Protein AF-A0A521UKU6-F1 (afdb_monomer)

Solvent-accessible surface area (backbone atoms only — not comparable to full-atom values): 7499 Å² total; per-residue (Å²): 134,79,70,36,93,66,56,64,74,39,43,30,31,51,96,92,41,60,28,32,33,36,81,87,42,46,80,52,38,42,30,29,26,42,76,90,50,54,86,84,54,54,44,80,45,48,58,90,75,46,94,59,77,75,39,81,47,80,84,77,78,90,57,89,85,74,72,72,54,73,67,55,52,50,50,52,52,52,51,49,57,58,60,55,54,73,82,39,61,83,63,50,59,40,74,78,43,104,56,86,78,55,78,77,70,48,48,64,58,60,54,54,74,72,49,83,84,88,127

Mean predicted aligned error: 11.75 Å

Sequence (119 aa):
MTSAQFSPGSLVRARGREWIVLNGSDADILRVRPVSGSEEDQTLLHLGLEPEPVTEATFPPPTLSQTASHGAATLLRDALLLSLRRGAGPFRAAGQIAVEPRAYQLVPLLMALKLDVVR

Foldseek 3Di:
DQDQPDDAQFWKDAPRAIWGFHPPADNQKTWTAGPLDDPVRIDIDGQVPGPDHIGGDDDDDDDPVPDDDPVVVVVVVVVVVVSCCVVCVVVVVVVVPPDDDDPVVCVVVVVVVPDDDDD

pLDDT: mean 82.02, std 13.67, range [33.06, 95.69]

Radius of gyration: 19.17 Å; Cα contacts (8 Å, |Δi|>4): 111; chains: 1; bounding box: 46×39×49 Å

Nearest PDB structures (foldseek):
  8a3w-assembly1_K  TM=3.963E-01  e=8.601E-03  Leishmania major strain Friedlin
  5t2a-assembly1_N  TM=3.570E-01  e=1.327E-02  Leishmania donovani
  8rxx-assembly1_LK  TM=3.757E-01  e=1.809E-02  Leishmania major strain Friedlin
  6az3-assembly1_K  TM=3.780E-01  e=2.466E-02  Leishmania donovani
  5t5h-assembly1_P  TM=3.798E-01  e=1.026E-01  Trypanosoma cruzi

Structure (mmCIF, N/CA/C/O backbone):
data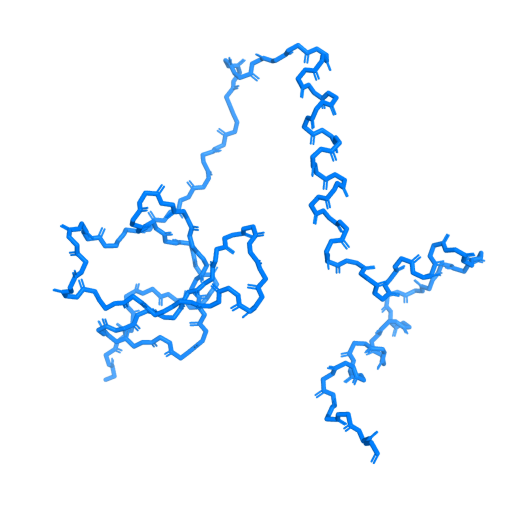_AF-A0A521UKU6-F1
#
_entry.id   AF-A0A521UKU6-F1
#
loop_
_atom_site.group_PDB
_atom_site.id
_atom_site.type_symbol
_atom_site.label_atom_id
_atom_site.label_alt_id
_atom_site.label_comp_id
_atom_site.label_asym_id
_atom_site.label_entity_id
_atom_site.label_seq_id
_atom_site.pdbx_PDB_ins_code
_atom_site.Cartn_x
_atom_site.Cartn_y
_atom_site.Cartn_z
_atom_s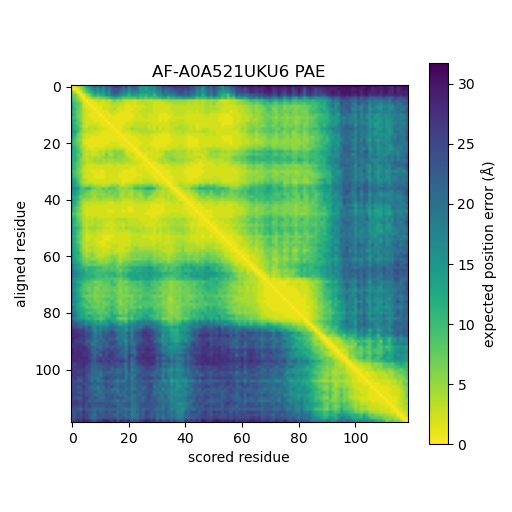ite.occupancy
_atom_site.B_iso_or_equiv
_atom_site.auth_seq_id
_atom_site.auth_comp_id
_atom_site.auth_asym_id
_atom_site.auth_atom_id
_atom_site.pdbx_PDB_model_num
ATOM 1 N N . MET A 1 1 ? -9.023 -7.747 -28.856 1.00 34.00 1 MET A N 1
ATOM 2 C CA . MET A 1 1 ? -8.138 -7.283 -27.768 1.00 34.00 1 MET A CA 1
ATOM 3 C C . MET A 1 1 ? -8.997 -7.187 -26.525 1.00 34.00 1 MET A C 1
ATOM 5 O O . MET A 1 1 ? -9.779 -6.255 -26.413 1.00 34.00 1 MET A O 1
ATOM 9 N N . THR A 1 2 ? -8.971 -8.221 -25.691 1.00 33.06 2 THR A N 1
ATOM 10 C CA . THR A 1 2 ? -9.821 -8.326 -24.501 1.00 33.06 2 THR A CA 1
ATOM 11 C C . THR A 1 2 ? -9.247 -7.391 -23.446 1.00 33.06 2 THR A C 1
ATOM 13 O O . THR A 1 2 ? -8.166 -7.640 -22.923 1.00 33.06 2 THR A O 1
ATOM 16 N N . SER A 1 3 ? -9.899 -6.252 -23.229 1.00 40.47 3 SER A N 1
ATOM 17 C CA . SER A 1 3 ? -9.507 -5.293 -22.201 1.00 40.47 3 SER A CA 1
ATOM 18 C C . SER A 1 3 ? -9.570 -5.983 -20.842 1.00 40.47 3 SER A C 1
ATOM 20 O O . SER A 1 3 ? -10.654 -6.402 -20.434 1.00 40.47 3 SER A O 1
ATOM 22 N N . ALA A 1 4 ? -8.436 -6.092 -20.147 1.00 55.50 4 ALA A N 1
ATOM 23 C CA . ALA A 1 4 ? -8.454 -6.342 -18.713 1.00 55.50 4 ALA A CA 1
ATOM 24 C C . ALA A 1 4 ? -9.398 -5.303 -18.089 1.00 55.50 4 ALA A C 1
ATOM 26 O O . ALA A 1 4 ? -9.255 -4.106 -18.348 1.00 55.50 4 ALA A O 1
ATOM 27 N N . GLN A 1 5 ? -10.403 -5.762 -17.341 1.00 74.25 5 GLN A N 1
ATOM 28 C CA . GLN A 1 5 ? -11.452 -4.906 -16.769 1.00 74.25 5 GLN A CA 1
ATOM 29 C C . GLN A 1 5 ? -10.873 -3.813 -15.852 1.00 74.25 5 GLN A C 1
ATOM 31 O O . GLN A 1 5 ? -11.504 -2.783 -15.641 1.00 74.25 5 GLN A O 1
ATOM 36 N N . PHE A 1 6 ? -9.648 -4.022 -15.364 1.00 85.38 6 PHE A N 1
ATOM 37 C CA . PHE A 1 6 ? -8.923 -3.131 -14.474 1.00 85.38 6 PHE A CA 1
ATOM 38 C C . PHE A 1 6 ? -7.599 -2.693 -15.107 1.00 85.38 6 PHE A C 1
ATOM 40 O O . PHE A 1 6 ? -6.814 -3.515 -15.584 1.00 85.38 6 PHE A O 1
ATOM 47 N N . SER A 1 7 ? -7.333 -1.387 -15.100 1.00 89.88 7 SER A N 1
ATOM 48 C CA . SER A 1 7 ? -6.092 -0.818 -15.629 1.00 89.88 7 SER A CA 1
ATOM 49 C C . SER A 1 7 ? -4.954 -0.885 -14.600 1.00 89.88 7 SER A C 1
ATOM 51 O O . SER A 1 7 ? -5.201 -0.763 -13.396 1.00 89.88 7 SER A O 1
ATOM 53 N N . PRO A 1 8 ? -3.686 -1.045 -15.023 1.00 90.94 8 PRO A N 1
ATOM 54 C CA . PRO A 1 8 ? -2.548 -0.933 -14.114 1.00 90.94 8 PRO A CA 1
ATOM 55 C C . PRO A 1 8 ? -2.555 0.395 -13.345 1.00 90.94 8 PRO A C 1
ATOM 57 O O . PRO A 1 8 ? -2.810 1.455 -13.911 1.00 90.94 8 PRO A O 1
ATOM 60 N N . GLY A 1 9 ? -2.268 0.333 -12.046 1.00 88.81 9 GLY A N 1
ATOM 61 C CA . GLY A 1 9 ? -2.330 1.466 -11.121 1.00 88.81 9 GLY A CA 1
ATOM 62 C C . GLY A 1 9 ? -3.707 1.709 -10.497 1.00 88.81 9 GLY A C 1
ATOM 63 O O . GLY A 1 9 ? -3.786 2.453 -9.520 1.00 88.81 9 GLY A O 1
ATOM 64 N N . SER A 1 10 ? -4.769 1.073 -11.000 1.00 92.38 10 SER A N 1
ATOM 65 C CA . SER A 1 10 ? -6.087 1.120 -10.361 1.00 92.38 10 SER A CA 1
ATOM 66 C C . SER A 1 10 ? -6.097 0.368 -9.027 1.00 92.38 10 SER A C 1
ATOM 68 O O . SER A 1 10 ? -5.259 -0.506 -8.768 1.00 92.38 10 SER A O 1
ATOM 70 N N . LEU A 1 11 ? -7.048 0.739 -8.168 1.00 94.06 11 LEU A N 1
ATOM 71 C CA . LEU A 1 11 ? -7.287 0.094 -6.884 1.00 94.06 11 LEU A CA 1
ATOM 72 C C . LEU A 1 11 ? -8.448 -0.889 -7.006 1.00 94.06 11 LEU A C 1
ATOM 74 O O . LEU A 1 11 ? -9.522 -0.533 -7.489 1.00 94.06 11 LEU A O 1
ATOM 78 N N . VAL A 1 12 ? -8.250 -2.106 -6.506 1.00 95.12 12 VAL A N 1
ATOM 79 C CA . VAL A 1 12 ? -9.287 -3.144 -6.463 1.00 95.12 12 VAL A CA 1
ATOM 80 C C . VAL A 1 12 ? -9.420 -3.736 -5.066 1.00 95.12 12 VAL A C 1
ATOM 82 O O . VAL A 1 12 ? -8.458 -3.770 -4.294 1.00 95.12 12 VAL A O 1
ATOM 85 N N . ARG A 1 13 ? -10.620 -4.202 -4.722 1.00 94.94 13 ARG A N 1
ATOM 86 C CA . ARG A 1 13 ? -10.918 -4.922 -3.484 1.00 94.94 13 ARG A CA 1
ATOM 87 C C . ARG A 1 13 ? -11.077 -6.400 -3.802 1.00 94.94 13 ARG A C 1
ATOM 89 O O . ARG A 1 13 ? -11.863 -6.770 -4.667 1.00 94.94 13 ARG A O 1
ATOM 96 N N . ALA A 1 14 ? -10.339 -7.235 -3.082 1.00 94.56 14 ALA A N 1
ATOM 97 C CA . ALA A 1 14 ? -10.444 -8.687 -3.171 1.00 94.56 14 ALA A CA 1
ATOM 98 C C . ALA A 1 14 ? -9.970 -9.310 -1.857 1.00 94.56 14 ALA A C 1
ATOM 100 O O . ALA A 1 14 ? -9.010 -8.824 -1.249 1.00 94.56 14 ALA A O 1
ATOM 101 N N . ARG A 1 15 ? -10.615 -10.396 -1.415 1.00 93.31 15 ARG A N 1
ATOM 102 C CA . ARG A 1 15 ? -10.260 -11.110 -0.170 1.00 93.31 15 ARG A CA 1
ATOM 103 C C . ARG A 1 15 ? -10.202 -10.186 1.060 1.00 93.31 15 ARG A C 1
ATOM 105 O O . ARG A 1 15 ? -9.274 -10.262 1.862 1.00 93.31 15 ARG A O 1
ATOM 112 N N . GLY A 1 16 ? -11.154 -9.256 1.167 1.00 91.69 16 GLY A N 1
ATOM 113 C CA . GLY A 1 16 ? -11.278 -8.344 2.310 1.00 91.69 16 GLY A CA 1
ATOM 114 C C . GLY A 1 16 ? -10.233 -7.223 2.408 1.00 91.69 16 GLY A C 1
ATOM 115 O O . GLY A 1 16 ? -10.222 -6.515 3.413 1.00 91.69 16 GLY A O 1
ATOM 116 N N . ARG A 1 17 ? -9.378 -7.020 1.395 1.00 92.50 17 ARG A N 1
ATOM 117 C CA . ARG A 1 17 ? -8.355 -5.958 1.391 1.00 92.50 17 ARG A CA 1
ATOM 118 C C . ARG A 1 17 ? -8.234 -5.247 0.047 1.00 92.50 17 ARG A C 1
ATOM 120 O O . ARG A 1 17 ? -8.700 -5.748 -0.977 1.00 92.50 17 ARG A O 1
ATOM 127 N N . GLU A 1 18 ? -7.610 -4.076 0.074 1.00 94.44 18 GLU A N 1
ATOM 128 C CA . GLU A 1 18 ? -7.314 -3.251 -1.091 1.00 94.44 18 GLU A CA 1
ATOM 129 C C . GLU A 1 18 ? -5.960 -3.605 -1.716 1.00 94.44 18 GLU A C 1
ATOM 131 O O . GLU A 1 18 ? -4.956 -3.867 -1.042 1.00 94.44 18 GLU A O 1
ATOM 136 N N . TRP A 1 19 ? -5.938 -3.548 -3.039 1.00 94.62 19 TRP A N 1
ATOM 137 C CA . TRP A 1 19 ? -4.830 -3.959 -3.880 1.00 94.62 19 TRP A CA 1
ATOM 138 C C . TRP A 1 19 ? -4.587 -2.944 -4.988 1.00 94.62 19 TRP A C 1
ATOM 140 O O . TRP A 1 19 ? -5.526 -2.318 -5.470 1.00 94.62 19 TRP A O 1
ATOM 150 N N . ILE A 1 20 ? -3.339 -2.829 -5.432 1.00 93.44 20 ILE A N 1
ATOM 151 C CA . ILE A 1 20 ? -2.947 -2.051 -6.609 1.00 93.44 20 ILE A CA 1
ATOM 152 C C . ILE A 1 20 ? -2.704 -3.016 -7.764 1.00 93.44 20 ILE A C 1
ATOM 154 O O . ILE A 1 20 ? -1.908 -3.949 -7.624 1.00 93.44 20 ILE A O 1
ATOM 158 N N . VAL A 1 21 ? -3.358 -2.772 -8.899 1.00 94.25 21 VAL A N 1
ATOM 159 C CA . VAL A 1 21 ? -3.186 -3.560 -10.126 1.00 94.25 21 VAL A CA 1
ATOM 160 C C . VAL A 1 21 ? -1.838 -3.249 -10.769 1.00 94.25 21 VAL A C 1
ATOM 162 O O . VAL A 1 21 ? -1.437 -2.092 -10.897 1.00 94.25 21 VAL A O 1
ATOM 165 N N . LEU A 1 22 ? -1.126 -4.289 -11.182 1.00 92.00 22 LEU A N 1
ATOM 166 C CA . LEU A 1 22 ? 0.183 -4.217 -11.817 1.00 92.00 22 LEU A CA 1
ATOM 167 C C . LEU A 1 22 ? 0.093 -4.530 -13.312 1.00 92.00 22 LEU A C 1
ATOM 169 O O . LEU A 1 22 ? -0.879 -5.104 -13.809 1.00 92.00 22 LEU A O 1
ATOM 173 N N . ASN A 1 23 ? 1.157 -4.169 -14.030 1.00 90.31 23 ASN A N 1
ATOM 174 C CA . ASN A 1 23 ? 1.330 -4.544 -15.429 1.00 90.31 23 ASN A CA 1
ATOM 175 C C . ASN A 1 23 ? 1.382 -6.072 -15.595 1.00 90.31 23 ASN A C 1
ATOM 177 O O . ASN A 1 23 ? 1.893 -6.788 -14.731 1.00 90.31 23 ASN A O 1
ATOM 181 N N . GLY A 1 24 ? 0.910 -6.556 -16.745 1.00 87.00 24 GLY A N 1
ATOM 182 C CA . GLY A 1 24 ? 0.837 -7.989 -17.045 1.00 87.00 24 GLY A CA 1
ATOM 183 C C . GLY A 1 24 ? -0.400 -8.687 -16.474 1.00 87.00 24 GLY A C 1
ATOM 184 O O . GLY A 1 24 ? -0.401 -9.907 -16.393 1.00 87.00 24 GLY A O 1
ATOM 185 N N . SER A 1 25 ? -1.418 -7.922 -16.070 1.00 88.38 25 SER A N 1
ATOM 186 C CA . SER A 1 25 ? -2.767 -8.444 -15.825 1.00 88.38 25 SER A CA 1
ATOM 187 C C . SER A 1 25 ? -3.491 -8.687 -17.155 1.00 88.38 25 SER A C 1
ATOM 189 O O . SER A 1 25 ? -3.295 -7.923 -18.106 1.00 88.38 25 SER A O 1
ATOM 191 N N . ASP A 1 26 ? -4.327 -9.719 -17.217 1.00 88.50 26 ASP A N 1
ATOM 192 C CA . ASP A 1 26 ? -5.133 -10.085 -18.384 1.00 88.50 26 ASP A CA 1
ATOM 193 C C . ASP A 1 26 ? -6.633 -10.198 -18.028 1.00 88.50 26 ASP A C 1
ATOM 195 O O . ASP A 1 26 ? -7.099 -9.564 -17.078 1.00 88.50 26 ASP A O 1
ATOM 199 N N . ALA A 1 27 ? -7.417 -10.903 -18.849 1.00 86.38 27 ALA A N 1
ATOM 200 C CA . ALA A 1 27 ? -8.865 -11.017 -18.676 1.00 86.38 27 ALA A CA 1
ATOM 201 C C . ALA A 1 27 ? -9.280 -11.955 -17.530 1.00 86.38 27 ALA A C 1
ATOM 203 O O . ALA A 1 27 ? -10.365 -11.771 -16.986 1.00 86.38 27 ALA A O 1
ATOM 204 N N . ASP A 1 28 ? -8.434 -12.918 -17.161 1.00 90.56 28 ASP A N 1
ATOM 205 C CA . ASP A 1 28 ? -8.745 -13.952 -16.167 1.00 90.56 28 ASP A CA 1
ATOM 206 C C . ASP A 1 28 ? -7.871 -13.818 -14.915 1.00 90.56 28 ASP A C 1
ATOM 208 O O . ASP A 1 28 ? -8.281 -14.215 -13.823 1.00 90.56 28 ASP A O 1
ATOM 212 N N . ILE A 1 29 ? -6.676 -13.239 -15.054 1.00 93.50 29 ILE A N 1
ATOM 213 C CA . ILE A 1 29 ? -5.665 -13.128 -14.008 1.00 93.50 29 ILE A CA 1
ATOM 214 C C . ILE A 1 29 ? -5.309 -11.660 -13.771 1.00 93.50 29 ILE A C 1
ATOM 216 O O . ILE A 1 29 ? -4.808 -10.952 -14.647 1.00 93.50 29 ILE A O 1
ATOM 220 N N . LEU A 1 30 ? -5.472 -11.219 -12.526 1.00 94.62 30 LEU A N 1
ATOM 221 C CA . LEU A 1 30 ? -4.950 -9.946 -12.050 1.00 94.62 30 LEU A CA 1
ATOM 222 C C . LEU A 1 30 ? -3.637 -10.146 -11.311 1.00 94.62 30 LEU A C 1
ATOM 224 O O . LEU A 1 30 ? -3.557 -10.895 -10.336 1.00 94.62 30 LEU A O 1
ATOM 228 N N . ARG A 1 31 ? -2.618 -9.399 -11.727 1.00 94.88 31 ARG A N 1
ATOM 229 C CA . ARG A 1 31 ? -1.381 -9.250 -10.969 1.00 94.88 31 ARG A CA 1
ATOM 230 C C . ARG A 1 31 ? -1.510 -8.030 -10.082 1.00 94.88 31 ARG A C 1
ATOM 232 O O . ARG A 1 31 ? -1.714 -6.922 -10.568 1.00 94.88 31 ARG A O 1
ATOM 239 N N . VAL A 1 32 ? -1.389 -8.227 -8.779 1.00 94.94 32 VAL A N 1
ATOM 240 C CA . VAL A 1 32 ? -1.642 -7.181 -7.791 1.00 94.94 32 VAL A CA 1
ATOM 241 C C . VAL A 1 32 ? -0.558 -7.133 -6.726 1.00 94.94 32 VAL A C 1
ATOM 243 O O . VAL A 1 32 ? 0.149 -8.112 -6.491 1.00 9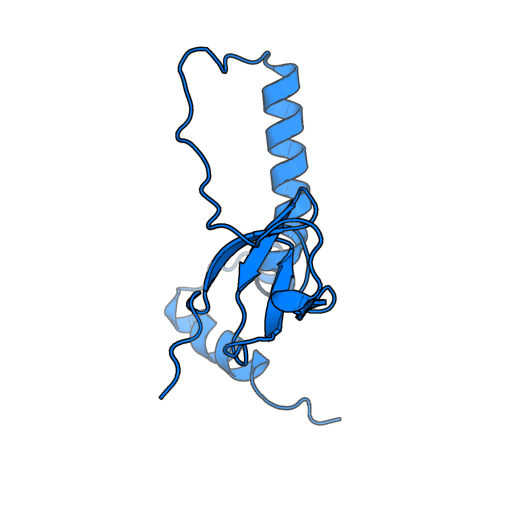4.94 32 VAL A O 1
ATOM 246 N N . ARG A 1 33 ? -0.449 -5.996 -6.041 1.00 94.06 33 ARG A N 1
ATOM 247 C CA . ARG A 1 33 ? 0.299 -5.872 -4.781 1.00 94.06 33 ARG A CA 1
ATOM 248 C C . ARG A 1 33 ? -0.542 -5.172 -3.715 1.00 94.06 33 ARG A C 1
ATOM 250 O O . ARG A 1 33 ? -1.389 -4.349 -4.073 1.00 94.06 33 ARG A O 1
ATOM 257 N N . PRO A 1 34 ? -0.341 -5.454 -2.419 1.00 91.19 34 PRO A N 1
ATOM 258 C CA . PRO A 1 34 ? -1.038 -4.734 -1.360 1.00 91.19 34 PRO A CA 1
ATOM 259 C C . PRO A 1 34 ? -0.702 -3.237 -1.400 1.00 91.19 34 PRO A C 1
ATOM 261 O O . PRO A 1 34 ? 0.426 -2.858 -1.728 1.00 91.19 34 PRO A O 1
ATOM 264 N N . VAL A 1 35 ? -1.651 -2.379 -1.012 1.00 87.75 35 VAL A N 1
ATOM 265 C CA . VAL A 1 35 ? -1.438 -0.915 -0.964 1.00 87.75 35 VAL A CA 1
ATOM 266 C C . VAL A 1 35 ? -0.258 -0.543 -0.054 1.00 87.75 35 VAL A C 1
ATOM 268 O O . VAL A 1 35 ? 0.542 0.323 -0.400 1.00 87.75 35 VAL A O 1
ATOM 271 N N . SER A 1 36 ? -0.121 -1.230 1.081 1.00 79.12 36 SER A N 1
ATOM 272 C CA . SER A 1 36 ? 0.943 -1.040 2.076 1.00 79.12 36 SER A CA 1
ATOM 273 C C . SER A 1 36 ? 2.130 -2.013 1.937 1.00 79.12 36 SER A C 1
ATOM 275 O O . SER A 1 36 ? 3.046 -1.977 2.763 1.00 79.12 36 SER A O 1
ATOM 277 N N . GLY A 1 37 ? 2.112 -2.889 0.924 1.00 73.56 37 GLY A N 1
ATOM 278 C CA . GLY A 1 37 ? 3.118 -3.934 0.689 1.00 73.56 37 GLY A CA 1
ATOM 279 C C . GLY A 1 37 ? 4.268 -3.491 -0.219 1.00 73.56 37 GLY A C 1
ATOM 280 O O . GLY A 1 37 ? 4.218 -2.420 -0.832 1.00 73.56 37 GLY A O 1
ATOM 281 N N . SER A 1 38 ? 5.316 -4.312 -0.296 1.00 72.50 38 SER A N 1
ATOM 282 C CA . SER A 1 38 ? 6.437 -4.112 -1.225 1.00 72.50 38 SER A CA 1
ATOM 283 C C . SER A 1 38 ? 6.139 -4.723 -2.604 1.00 72.50 38 SER A C 1
ATOM 285 O O . SER A 1 38 ? 5.087 -5.324 -2.831 1.00 72.50 38 SER A O 1
ATOM 287 N N . GLU A 1 39 ? 7.069 -4.574 -3.551 1.00 72.25 39 GLU A N 1
ATOM 288 C CA . GLU A 1 39 ? 7.007 -5.314 -4.818 1.00 72.25 39 GLU A CA 1
ATOM 289 C C . GLU A 1 39 ? 7.247 -6.820 -4.649 1.00 72.25 39 GLU A C 1
ATOM 291 O O . GLU A 1 39 ? 6.909 -7.580 -5.550 1.00 72.25 39 GLU A O 1
ATOM 296 N N . GLU A 1 40 ? 7.797 -7.265 -3.519 1.00 78.62 40 GLU A N 1
ATOM 297 C CA . GLU A 1 40 ? 7.987 -8.689 -3.220 1.00 78.62 40 GLU A CA 1
ATOM 298 C C . GLU A 1 40 ? 6.659 -9.356 -2.827 1.00 78.62 40 GLU A C 1
ATOM 300 O O . GLU A 1 40 ? 6.472 -10.545 -3.063 1.00 78.62 40 GLU A O 1
ATOM 305 N N . ASP A 1 41 ? 5.693 -8.577 -2.323 1.00 84.25 41 ASP A N 1
ATOM 306 C CA . ASP A 1 41 ? 4.357 -9.039 -1.916 1.00 84.25 41 ASP A CA 1
ATOM 307 C C . ASP A 1 41 ? 3.381 -9.197 -3.103 1.00 84.25 41 ASP A C 1
ATOM 309 O O . ASP A 1 41 ? 2.155 -9.126 -2.954 1.00 84.25 41 ASP A O 1
ATOM 313 N N . GLN A 1 42 ? 3.906 -9.370 -4.316 1.00 92.38 42 GLN A N 1
ATOM 314 C CA . GLN A 1 42 ? 3.096 -9.558 -5.514 1.00 92.38 42 GLN A CA 1
ATOM 315 C C . GLN A 1 42 ? 2.276 -10.842 -5.443 1.00 92.38 42 GLN A C 1
ATOM 317 O O . GLN A 1 42 ? 2.752 -11.903 -5.053 1.00 92.38 42 GLN A O 1
ATOM 322 N N . THR A 1 43 ? 1.018 -10.743 -5.852 1.00 94.50 43 THR A N 1
ATOM 323 C CA . THR A 1 43 ? 0.062 -11.848 -5.836 1.00 94.50 43 THR A CA 1
ATOM 324 C C . THR A 1 43 ? -0.672 -11.912 -7.171 1.00 94.50 43 THR A C 1
ATOM 326 O O . THR A 1 43 ? -0.960 -10.882 -7.781 1.00 94.50 43 THR A O 1
ATOM 329 N N . LEU A 1 44 ? -0.985 -13.128 -7.616 1.00 95.25 44 LEU A N 1
ATOM 330 C CA . LEU A 1 44 ? -1.883 -13.374 -8.740 1.00 95.25 44 LEU A CA 1
ATOM 331 C C . LEU A 1 44 ? -3.264 -13.756 -8.201 1.00 95.25 44 LEU A C 1
ATOM 333 O O . LEU A 1 44 ? -3.375 -14.627 -7.337 1.00 95.25 44 LEU A O 1
ATOM 337 N N . LEU A 1 45 ? -4.302 -13.099 -8.708 1.00 94.44 45 LEU A N 1
ATOM 338 C CA . LEU A 1 45 ? -5.701 -13.407 -8.429 1.00 94.44 45 LEU A CA 1
ATOM 339 C C . LEU A 1 45 ? -6.336 -13.923 -9.713 1.00 94.44 45 LEU A C 1
ATOM 341 O O . LEU A 1 45 ? -6.287 -13.236 -10.729 1.00 94.44 45 LEU A O 1
ATOM 345 N N . HIS A 1 46 ? -6.932 -15.110 -9.672 1.00 94.50 46 HIS A N 1
ATOM 346 C CA . HIS A 1 46 ? -7.688 -15.630 -10.805 1.00 94.50 46 HIS A CA 1
ATOM 347 C C . HIS A 1 46 ? -9.160 -15.270 -10.610 1.00 94.50 46 HIS A C 1
ATOM 349 O O . HIS A 1 46 ? -9.819 -15.835 -9.740 1.00 94.50 46 HIS A O 1
ATOM 355 N N . LEU A 1 47 ? -9.694 -14.373 -11.436 1.00 91.56 47 LEU A N 1
ATOM 356 C CA . LEU A 1 47 ? -11.024 -13.776 -11.279 1.00 91.56 47 LEU A CA 1
ATOM 357 C C . LEU A 1 47 ? -12.143 -14.821 -11.180 1.00 91.56 47 LEU A C 1
ATOM 359 O O . LEU A 1 47 ? -13.030 -14.686 -10.347 1.00 91.56 47 LEU A O 1
ATOM 363 N N . GLY A 1 48 ? -12.063 -15.898 -11.969 1.00 90.38 48 GLY A N 1
ATOM 364 C CA . GLY A 1 48 ? -13.039 -16.997 -11.927 1.00 90.38 48 GLY A CA 1
ATOM 365 C C . GLY A 1 48 ? -12.929 -17.952 -10.728 1.00 90.38 48 GLY A C 1
ATOM 366 O O . GLY A 1 48 ? -13.794 -18.808 -10.570 1.00 90.38 48 GLY A O 1
ATOM 367 N N . LEU A 1 49 ? -11.875 -17.846 -9.909 1.00 93.62 49 LEU A N 1
ATOM 368 C CA . LEU A 1 49 ? -11.661 -18.689 -8.722 1.00 93.62 49 LEU A CA 1
ATOM 369 C C . LEU A 1 49 ? -11.856 -17.921 -7.410 1.00 93.62 49 LEU A C 1
ATOM 371 O O . LEU A 1 49 ? -11.841 -18.533 -6.341 1.00 93.62 49 LEU A O 1
ATOM 375 N N . GLU A 1 50 ? -12.008 -16.597 -7.466 1.00 92.94 50 GLU A N 1
ATOM 376 C CA . GLU A 1 50 ? -12.253 -15.814 -6.264 1.00 92.94 50 GLU A CA 1
ATOM 377 C C . GLU A 1 50 ? -13.677 -16.081 -5.744 1.00 92.94 50 GLU A C 1
ATOM 379 O O . GLU A 1 50 ? -14.637 -16.043 -6.516 1.00 92.94 50 GLU A O 1
ATOM 384 N N . PRO A 1 51 ? -13.843 -16.348 -4.435 1.00 91.50 51 PRO A N 1
ATOM 385 C CA . PRO A 1 51 ? -15.156 -16.630 -3.853 1.00 91.50 51 PRO A CA 1
ATOM 386 C C . PRO A 1 51 ? -16.091 -15.414 -3.898 1.00 91.50 51 PRO A C 1
ATOM 388 O O . PRO A 1 51 ? -17.307 -15.568 -3.973 1.00 91.50 51 PRO A O 1
ATOM 391 N N . GLU A 1 52 ? -15.519 -14.210 -3.857 1.00 93.19 52 GLU A N 1
ATOM 392 C CA . GLU A 1 52 ? -16.213 -12.941 -4.049 1.00 93.19 52 GLU A CA 1
ATOM 393 C C . GLU A 1 52 ? -15.645 -12.248 -5.292 1.00 93.19 52 GLU A C 1
ATOM 395 O O . GLU A 1 52 ? -14.426 -12.278 -5.495 1.00 93.19 52 GLU A O 1
ATOM 400 N N . PRO A 1 53 ? -16.488 -11.601 -6.115 1.00 91.06 53 PRO A N 1
ATOM 401 C CA . PRO A 1 53 ? -16.013 -10.900 -7.296 1.00 91.06 53 PRO A CA 1
ATOM 402 C C . PRO A 1 53 ? -15.091 -9.746 -6.901 1.00 91.06 53 PRO A C 1
ATOM 404 O O . PRO A 1 53 ? -15.359 -9.003 -5.955 1.00 91.06 53 PRO A O 1
ATOM 407 N N . VAL A 1 54 ? -14.014 -9.572 -7.662 1.00 93.56 54 VAL A N 1
ATOM 408 C CA . VAL A 1 54 ? -13.118 -8.425 -7.504 1.00 93.56 54 VAL A CA 1
ATOM 409 C C . VAL A 1 54 ? -13.860 -7.155 -7.920 1.00 93.56 54 VAL A C 1
ATOM 411 O O . VAL A 1 54 ? -14.417 -7.093 -9.015 1.00 93.56 54 VAL A O 1
ATOM 414 N N . THR A 1 55 ? -13.859 -6.135 -7.063 1.00 93.56 55 THR A N 1
ATOM 415 C CA . THR A 1 55 ? -14.514 -4.845 -7.338 1.00 93.56 55 THR A CA 1
ATOM 416 C C . THR A 1 55 ? -13.501 -3.712 -7.365 1.00 93.56 55 THR A C 1
ATOM 418 O O . THR A 1 55 ? -12.423 -3.823 -6.783 1.00 93.56 55 THR A O 1
ATOM 421 N N . GLU A 1 56 ? -13.851 -2.578 -7.969 1.00 92.50 56 GLU A N 1
ATOM 422 C CA . GLU A 1 56 ? -13.063 -1.358 -7.783 1.00 92.50 56 GLU A CA 1
ATOM 423 C C . GLU A 1 56 ? -13.033 -0.958 -6.300 1.00 92.50 56 GLU A C 1
ATOM 425 O O . GLU A 1 56 ? -14.001 -1.146 -5.554 1.00 92.50 56 GLU A O 1
ATOM 430 N N . ALA A 1 57 ? -11.894 -0.427 -5.863 1.00 93.06 57 ALA A N 1
ATOM 431 C CA . ALA A 1 57 ? -11.712 0.122 -4.530 1.00 93.06 57 ALA A CA 1
ATOM 432 C C . ALA A 1 57 ? -11.450 1.624 -4.619 1.00 93.06 57 ALA A C 1
ATOM 434 O O . ALA A 1 57 ? -10.743 2.116 -5.494 1.00 93.06 57 ALA A O 1
ATOM 435 N N . THR A 1 58 ? -12.009 2.375 -3.679 1.00 89.75 58 THR A N 1
ATOM 436 C CA . THR A 1 58 ? -11.768 3.811 -3.542 1.00 89.75 58 THR A CA 1
ATOM 437 C C . THR A 1 58 ? -11.663 4.142 -2.064 1.00 89.75 58 THR A C 1
ATOM 439 O O . THR A 1 58 ? -12.368 3.560 -1.240 1.00 89.75 58 THR A O 1
ATOM 442 N N . PHE A 1 59 ? -10.784 5.082 -1.723 1.00 87.06 59 PHE A N 1
ATOM 443 C CA . PHE A 1 59 ? -10.737 5.634 -0.377 1.00 87.06 59 PHE A CA 1
ATOM 444 C C . PHE A 1 59 ? -11.779 6.748 -0.264 1.00 87.06 59 PHE A C 1
ATOM 446 O O . PHE A 1 59 ? -11.689 7.727 -1.010 1.00 87.06 59 PHE A O 1
ATOM 453 N N . PRO A 1 60 ? -12.779 6.614 0.623 1.00 86.81 60 PRO A N 1
ATOM 454 C CA . PRO A 1 60 ? -13.777 7.655 0.789 1.00 86.81 60 PRO A CA 1
ATOM 455 C C . PRO A 1 60 ? -13.113 8.939 1.309 1.00 86.81 60 PRO A C 1
ATOM 457 O O . PRO A 1 60 ? -12.131 8.866 2.057 1.00 86.81 60 PRO A O 1
ATOM 460 N N . PRO A 1 61 ? -13.638 10.121 0.943 1.00 86.75 61 PRO A N 1
ATOM 461 C CA . PRO A 1 61 ? -13.167 11.371 1.518 1.00 86.75 61 PRO A CA 1
ATOM 462 C C . PRO A 1 61 ? -13.396 11.381 3.038 1.00 86.75 61 PRO A C 1
ATOM 464 O O . PRO A 1 61 ? -14.327 10.728 3.526 1.00 86.75 61 PRO A O 1
ATOM 467 N N . PRO A 1 62 ? -12.577 12.126 3.800 1.00 85.31 62 PRO A N 1
ATOM 468 C CA . PRO A 1 62 ? -12.776 12.236 5.233 1.00 85.31 62 PRO A CA 1
ATOM 469 C C . PRO A 1 62 ? -14.104 12.938 5.554 1.00 85.31 62 PRO A C 1
ATOM 471 O O . PRO A 1 62 ? -14.518 13.865 4.854 1.00 85.31 62 PRO A O 1
ATOM 474 N N . THR A 1 63 ? -14.765 12.522 6.631 1.00 88.94 63 THR A N 1
ATOM 475 C CA . THR A 1 63 ? -16.025 13.105 7.113 1.00 88.94 63 THR A CA 1
ATOM 476 C C . THR A 1 63 ? -15.817 13.825 8.440 1.00 88.94 63 THR A C 1
ATOM 478 O O . THR A 1 63 ? -14.967 13.450 9.243 1.00 88.94 63 THR A O 1
ATOM 481 N N . LEU A 1 64 ? -16.638 14.842 8.725 1.00 86.62 64 LEU A N 1
ATOM 482 C CA . LEU A 1 64 ? -16.548 15.610 9.979 1.00 86.62 64 LEU A CA 1
ATOM 483 C C . LEU A 1 64 ? -16.758 14.753 11.237 1.00 86.62 64 LEU A C 1
ATOM 485 O O . LEU A 1 64 ? -16.297 15.118 12.309 1.00 86.62 64 LEU A O 1
ATOM 489 N N . SER A 1 65 ? -17.435 13.611 11.111 1.00 87.31 65 SER A N 1
ATOM 490 C CA . SER A 1 65 ? -17.617 12.639 12.192 1.00 87.31 65 SER A CA 1
ATOM 491 C C . SER A 1 65 ? -16.343 11.870 12.559 1.00 87.31 65 SER A C 1
ATOM 493 O O . SER A 1 65 ? -16.291 11.261 13.624 1.00 87.31 65 SER A O 1
ATOM 495 N N . GLN A 1 66 ? -15.301 11.899 11.723 1.00 80.94 66 GLN A N 1
ATOM 496 C CA . GLN A 1 66 ? -14.012 11.249 11.982 1.00 80.94 66 GLN A CA 1
ATOM 497 C C . GLN A 1 66 ? -13.109 12.109 12.881 1.00 80.94 66 GLN A C 1
ATOM 499 O O . GLN A 1 66 ? -11.912 12.261 12.638 1.00 80.94 66 GLN A O 1
ATOM 504 N N . THR A 1 67 ? -13.673 12.695 13.938 1.00 83.88 67 THR A N 1
ATOM 505 C CA . THR A 1 67 ? -12.883 13.366 14.972 1.00 83.88 67 THR A CA 1
ATOM 506 C C . THR A 1 67 ? -12.155 12.330 15.814 1.00 83.88 67 THR A C 1
ATOM 508 O O . THR A 1 67 ? -12.763 11.371 16.288 1.00 83.88 67 THR A O 1
ATOM 511 N N . ALA A 1 68 ? -10.865 12.547 16.048 1.00 84.00 68 ALA A N 1
ATOM 512 C CA . ALA A 1 68 ? -10.046 11.681 16.881 1.00 84.00 68 ALA A CA 1
ATOM 513 C C . ALA A 1 68 ? -9.343 12.489 17.980 1.00 84.00 68 ALA A C 1
ATOM 515 O O . ALA A 1 68 ? -9.233 13.713 17.907 1.00 84.00 68 ALA A O 1
ATOM 516 N N . SER A 1 69 ? -8.864 11.803 19.017 1.00 92.50 69 SER A N 1
ATOM 517 C CA . SER A 1 69 ? -8.100 12.439 20.090 1.00 92.50 69 SER A CA 1
ATOM 518 C C . SER A 1 69 ? -6.687 12.822 19.631 1.00 92.50 69 SER A C 1
ATOM 520 O O . SER A 1 69 ? -6.155 12.285 18.657 1.00 92.50 69 SER A O 1
ATOM 522 N N . HIS A 1 70 ? -6.023 13.697 20.391 1.00 92.75 70 HIS A N 1
ATOM 523 C CA . HIS A 1 70 ? -4.607 14.017 20.178 1.00 92.75 70 HIS A CA 1
ATOM 524 C C . HIS A 1 70 ? -3.706 12.765 20.175 1.00 92.75 70 HIS A C 1
ATOM 526 O O . HIS A 1 70 ? -2.763 12.671 19.387 1.00 92.75 70 HIS A O 1
ATOM 532 N N . GLY A 1 71 ? -4.018 11.777 21.023 1.00 95.69 71 GLY A N 1
ATOM 533 C CA . GLY A 1 71 ? -3.294 10.505 21.070 1.00 95.69 71 GLY A CA 1
ATOM 534 C C . GLY A 1 71 ? -3.428 9.711 19.769 1.00 95.69 71 GLY A C 1
ATOM 535 O O . GLY A 1 71 ? -2.426 9.250 19.228 1.00 95.69 71 GLY A O 1
ATOM 536 N N . ALA A 1 72 ? -4.639 9.623 19.213 1.00 91.31 72 ALA A N 1
ATOM 537 C CA . ALA A 1 72 ? -4.873 8.971 17.925 1.00 91.31 72 ALA A CA 1
ATOM 538 C C . ALA A 1 72 ? -4.155 9.693 16.771 1.00 91.31 72 ALA A C 1
ATOM 540 O O . ALA A 1 72 ? -3.560 9.041 15.915 1.00 91.31 72 ALA A O 1
ATOM 541 N N . ALA A 1 73 ? -4.136 11.030 16.780 1.00 89.69 73 ALA A N 1
ATOM 542 C CA . ALA A 1 73 ? -3.391 11.81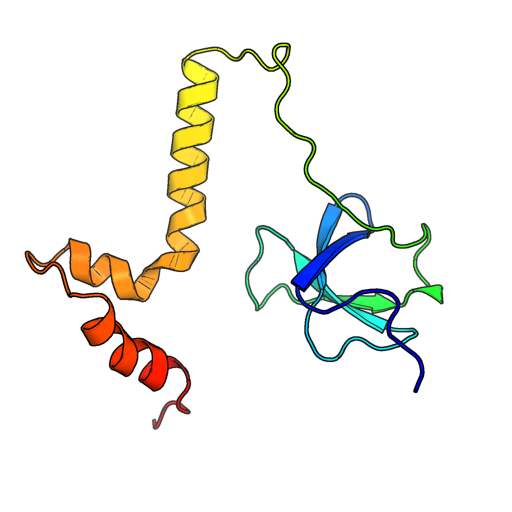6 15.796 1.00 89.69 73 ALA A CA 1
ATOM 543 C C . ALA A 1 73 ? -1.873 11.566 15.880 1.00 89.69 73 ALA A C 1
ATOM 545 O O . ALA A 1 73 ? -1.204 11.427 14.857 1.00 89.69 73 ALA A O 1
ATOM 546 N N . THR A 1 74 ? -1.335 11.455 17.098 1.00 94.88 74 THR A N 1
ATOM 547 C CA . THR A 1 74 ? 0.072 11.100 17.333 1.00 94.88 74 THR A CA 1
ATOM 548 C C . THR A 1 74 ? 0.390 9.694 16.823 1.00 94.88 74 THR A C 1
ATOM 550 O O . THR A 1 74 ? 1.358 9.531 16.084 1.00 94.88 74 THR A O 1
ATOM 553 N N . LEU A 1 75 ? -0.457 8.703 17.118 1.00 94.00 75 LEU A N 1
ATOM 554 C CA . LEU A 1 75 ? -0.287 7.339 16.610 1.00 94.00 75 LEU A CA 1
ATOM 555 C C . LEU A 1 75 ? -0.329 7.277 15.080 1.00 94.00 75 LEU A C 1
ATOM 557 O O . LEU A 1 75 ? 0.510 6.613 14.476 1.00 94.00 75 LEU A O 1
ATOM 561 N N . LEU A 1 76 ? -1.261 7.993 14.443 1.00 89.38 76 LEU A N 1
ATOM 562 C CA . LEU A 1 76 ? -1.338 8.066 12.983 1.00 89.38 76 LEU A CA 1
ATOM 563 C C . LEU A 1 76 ? -0.067 8.686 12.391 1.00 89.38 76 LEU A C 1
ATOM 565 O O . LEU A 1 76 ? 0.500 8.133 11.451 1.00 89.38 76 LEU A O 1
ATOM 569 N N . ARG A 1 77 ? 0.412 9.802 12.955 1.00 89.00 77 ARG A N 1
ATOM 570 C CA . ARG A 1 77 ? 1.669 10.440 12.537 1.00 89.00 77 ARG A CA 1
ATOM 571 C C . ARG A 1 77 ? 2.840 9.464 12.633 1.00 89.00 77 ARG A C 1
ATOM 573 O O . ARG A 1 77 ? 3.608 9.344 11.680 1.00 89.00 77 ARG A O 1
ATOM 580 N N . ASP A 1 78 ? 2.975 8.762 13.753 1.00 91.56 78 ASP A N 1
ATOM 581 C CA . ASP A 1 78 ? 4.093 7.846 13.979 1.00 91.56 78 ASP A CA 1
ATOM 582 C C . ASP A 1 78 ? 4.014 6.628 13.044 1.00 91.56 78 ASP A C 1
ATOM 584 O O . ASP A 1 78 ? 5.019 6.249 12.438 1.00 91.56 78 ASP A O 1
ATOM 588 N N . ALA A 1 79 ? 2.816 6.074 12.827 1.00 87.12 79 ALA A N 1
ATOM 589 C CA . ALA A 1 79 ? 2.580 5.007 11.854 1.00 87.12 79 ALA A CA 1
ATOM 590 C C . ALA A 1 79 ? 2.909 5.449 10.417 1.00 87.12 79 ALA A C 1
ATOM 592 O O . ALA A 1 79 ? 3.576 4.716 9.683 1.00 87.12 79 ALA A O 1
ATOM 593 N N . LEU A 1 80 ? 2.514 6.666 10.023 1.00 81.81 80 LEU A N 1
ATOM 594 C CA . LEU A 1 80 ? 2.860 7.240 8.721 1.00 81.81 80 LEU A CA 1
ATOM 595 C C . LEU A 1 80 ? 4.376 7.394 8.577 1.00 81.81 80 LEU A C 1
ATOM 597 O O . LEU A 1 80 ? 4.936 6.914 7.594 1.00 81.81 80 LEU A O 1
ATOM 601 N N . LEU A 1 81 ? 5.061 7.963 9.573 1.00 82.50 81 LEU A N 1
ATOM 602 C CA . LEU A 1 81 ? 6.523 8.084 9.572 1.00 82.50 81 LEU A CA 1
ATOM 603 C C . LEU A 1 81 ? 7.220 6.725 9.455 1.00 82.50 81 LEU A C 1
ATOM 605 O O . LEU A 1 81 ? 8.218 6.617 8.741 1.00 82.50 81 LEU A O 1
ATOM 609 N N . LEU A 1 82 ? 6.705 5.691 10.128 1.00 78.94 82 LEU A N 1
ATOM 610 C CA . LEU A 1 82 ? 7.208 4.319 10.030 1.00 78.94 82 LEU A CA 1
ATOM 611 C C . LEU A 1 82 ? 6.967 3.717 8.638 1.00 78.94 82 LEU A C 1
ATOM 613 O O . LEU A 1 82 ? 7.891 3.141 8.061 1.00 78.94 82 LEU A O 1
ATOM 617 N N . SER A 1 83 ? 5.775 3.890 8.063 1.00 72.19 83 SER A N 1
ATOM 618 C CA . SER A 1 83 ? 5.432 3.373 6.728 1.00 72.19 83 SER A CA 1
ATOM 619 C C . SER A 1 83 ? 6.248 4.041 5.612 1.00 72.19 83 SER A C 1
ATOM 621 O O . SER A 1 83 ? 6.796 3.366 4.737 1.00 72.19 83 SER A O 1
ATOM 623 N N . LEU A 1 84 ? 6.454 5.358 5.709 1.00 68.00 84 LEU A N 1
ATOM 624 C CA . LEU A 1 84 ? 7.222 6.162 4.756 1.00 68.00 84 LEU A CA 1
ATOM 625 C C . LEU A 1 84 ? 8.728 5.895 4.834 1.00 68.00 84 LEU A C 1
ATOM 627 O O . LEU A 1 84 ? 9.477 6.300 3.942 1.00 68.00 84 LEU A O 1
ATOM 631 N N . ARG A 1 85 ? 9.198 5.144 5.843 1.00 64.12 85 ARG A N 1
ATOM 632 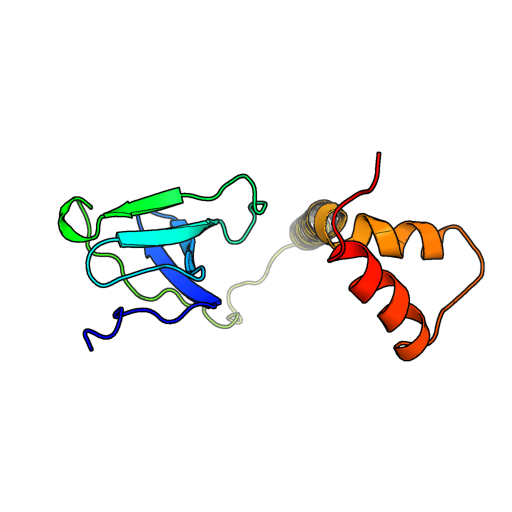C CA . ARG A 1 85 ? 10.586 4.675 5.862 1.00 64.12 85 ARG A CA 1
ATOM 633 C C . ARG A 1 85 ? 10.895 3.788 4.650 1.00 64.12 85 ARG A C 1
ATOM 635 O O . ARG A 1 85 ? 12.026 3.788 4.177 1.00 64.12 85 ARG A O 1
ATOM 642 N N . ARG A 1 86 ? 9.925 3.058 4.105 1.00 55.62 86 ARG A N 1
ATOM 643 C CA . ARG A 1 86 ? 10.202 2.115 3.010 1.00 55.62 86 ARG A CA 1
ATOM 644 C C . ARG A 1 86 ? 10.440 2.800 1.656 1.00 55.62 86 ARG A C 1
ATOM 646 O O . ARG A 1 86 ? 11.255 2.315 0.886 1.00 55.62 86 ARG A O 1
ATOM 653 N N . GLY A 1 87 ? 9.812 3.950 1.391 1.00 54.00 87 GLY A N 1
ATOM 654 C CA . GLY A 1 87 ? 9.853 4.601 0.069 1.00 54.00 87 GLY A CA 1
ATOM 655 C C . GLY A 1 87 ? 11.051 5.522 -0.200 1.00 54.00 87 GLY A C 1
ATOM 656 O O . GLY A 1 87 ? 11.355 5.811 -1.351 1.00 54.00 87 GLY A O 1
ATOM 657 N N . ALA A 1 88 ? 11.748 5.987 0.840 1.00 53.84 88 ALA A N 1
ATOM 658 C CA . ALA A 1 88 ? 12.774 7.028 0.714 1.00 53.84 88 ALA A CA 1
ATOM 659 C C . ALA A 1 88 ? 14.194 6.546 1.058 1.00 53.84 88 ALA A C 1
ATOM 661 O O . ALA A 1 88 ? 15.028 7.356 1.448 1.00 53.84 88 ALA A O 1
ATOM 662 N N . GLY A 1 89 ? 14.486 5.243 0.970 1.00 56.94 89 GLY A N 1
ATOM 663 C CA . GLY A 1 89 ? 15.798 4.673 1.329 1.00 56.94 89 GLY A CA 1
ATOM 664 C C . GLY A 1 89 ? 16.996 5.437 0.734 1.00 56.94 89 GLY A C 1
ATOM 665 O O . GLY A 1 89 ? 17.797 5.966 1.507 1.00 56.94 89 GLY A O 1
ATOM 666 N N . PRO A 1 90 ? 17.076 5.600 -0.602 1.00 55.62 90 PRO A N 1
ATOM 667 C CA . PRO A 1 90 ? 18.156 6.350 -1.251 1.00 55.62 90 PRO A CA 1
ATOM 668 C C . PRO A 1 90 ? 18.153 7.849 -0.908 1.00 55.62 90 PRO A C 1
ATOM 670 O O . PRO A 1 90 ? 19.207 8.458 -0.754 1.00 55.62 90 PRO A O 1
ATOM 673 N N . PHE A 1 91 ? 16.972 8.452 -0.734 1.00 57.66 91 PHE A N 1
ATOM 674 C CA . PHE A 1 91 ? 16.829 9.892 -0.483 1.00 57.66 91 PHE A CA 1
ATOM 675 C C . PHE A 1 91 ? 17.041 10.287 0.984 1.00 57.66 91 PHE A C 1
ATOM 677 O O . PHE A 1 91 ? 17.363 11.434 1.274 1.00 57.66 91 PHE A O 1
ATOM 684 N N . ARG A 1 92 ? 16.915 9.355 1.935 1.00 59.34 92 ARG A N 1
ATOM 685 C CA . ARG A 1 92 ? 17.170 9.630 3.359 1.00 59.34 92 ARG A CA 1
ATOM 686 C C . ARG A 1 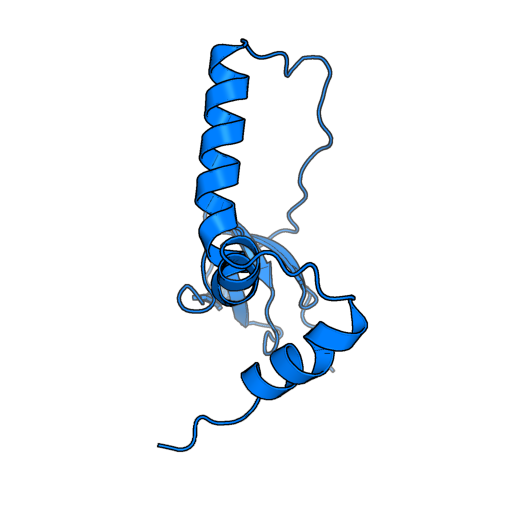92 ? 18.643 9.711 3.708 1.00 59.34 92 ARG A C 1
ATOM 688 O O . ARG A 1 92 ? 18.971 10.413 4.659 1.00 59.34 92 ARG A O 1
ATOM 695 N N . ALA A 1 93 ? 19.513 9.068 2.930 1.00 60.53 93 ALA A N 1
ATOM 696 C CA . ALA A 1 93 ? 20.948 9.307 3.028 1.00 60.53 93 ALA A CA 1
ATOM 697 C C . ALA A 1 93 ? 21.279 10.788 2.763 1.00 60.53 93 ALA A C 1
ATOM 699 O O . ALA A 1 93 ? 22.121 11.350 3.455 1.00 60.53 93 ALA A O 1
ATOM 700 N N . ALA A 1 94 ? 20.551 11.447 1.850 1.00 60.94 94 ALA A N 1
ATOM 701 C CA . ALA A 1 94 ? 20.723 12.875 1.588 1.00 60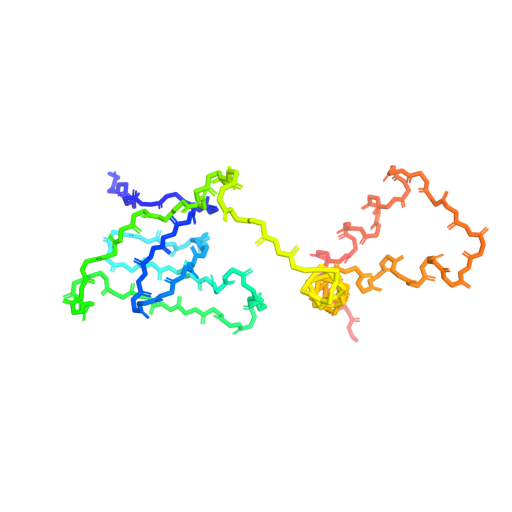.94 94 ALA A CA 1
ATOM 702 C C . ALA A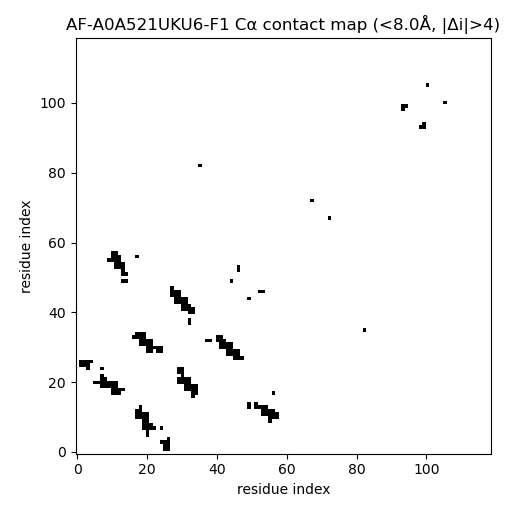 1 94 ? 20.334 13.748 2.793 1.00 60.94 94 ALA A C 1
ATOM 704 O O . ALA A 1 94 ? 20.967 14.762 3.018 1.00 60.94 94 ALA A O 1
ATOM 705 N N . GLY A 1 95 ? 19.369 13.336 3.623 1.00 60.59 95 GLY A N 1
ATOM 706 C CA . GLY A 1 95 ? 19.015 14.064 4.851 1.00 60.59 95 GLY A CA 1
ATOM 707 C C . GLY A 1 95 ? 20.053 13.970 5.982 1.00 60.59 95 GLY A C 1
ATOM 708 O O . GLY A 1 95 ? 19.944 14.709 6.955 1.00 60.59 95 GLY A O 1
ATOM 709 N N . GLN A 1 96 ? 21.037 13.065 5.881 1.00 60.94 96 GLN A N 1
ATOM 710 C CA . GLN A 1 96 ? 22.167 12.941 6.821 1.00 60.94 96 GLN A CA 1
ATOM 711 C C . GLN A 1 96 ? 23.388 13.774 6.396 1.00 60.94 96 GLN A C 1
ATOM 713 O O . GLN A 1 96 ? 24.351 13.893 7.149 1.00 60.94 96 GLN A O 1
ATOM 718 N N . ILE A 1 97 ? 23.358 14.349 5.194 1.00 65.88 97 ILE A N 1
ATOM 719 C CA . ILE A 1 97 ? 24.358 15.291 4.693 1.00 65.88 97 ILE A CA 1
ATOM 720 C C . ILE A 1 97 ? 23.672 16.646 4.509 1.00 65.88 97 ILE A C 1
ATOM 722 O O . ILE A 1 97 ? 22.499 16.712 4.167 1.00 65.88 97 ILE A O 1
ATOM 726 N N . ALA A 1 98 ? 24.363 17.754 4.761 1.00 68.88 98 ALA A N 1
ATOM 727 C CA . ALA A 1 98 ? 23.774 19.093 4.643 1.00 68.88 98 ALA A CA 1
ATOM 728 C C . ALA A 1 98 ? 23.641 19.535 3.168 1.00 68.88 98 ALA A C 1
ATOM 730 O O . ALA A 1 98 ? 24.148 20.582 2.773 1.00 68.88 98 ALA A O 1
ATOM 731 N N . VAL A 1 99 ? 23.021 18.704 2.328 1.00 69.12 99 VAL A N 1
ATOM 732 C CA . VAL A 1 99 ? 22.846 18.935 0.893 1.00 69.12 99 VAL A CA 1
ATOM 733 C C . VAL A 1 99 ? 21.387 18.712 0.528 1.00 69.12 99 VAL A C 1
ATOM 735 O O . VAL A 1 99 ? 20.850 17.621 0.695 1.00 69.12 99 VAL A O 1
ATOM 738 N N . GLU A 1 100 ? 20.767 19.744 -0.037 1.00 75.56 100 GLU A N 1
ATOM 739 C CA . GLU A 1 100 ? 19.416 19.687 -0.589 1.00 75.56 100 GLU A CA 1
ATOM 740 C C . GLU A 1 100 ? 19.499 19.707 -2.128 1.00 75.56 100 GLU A C 1
ATOM 742 O O . GLU A 1 100 ? 19.612 20.778 -2.735 1.00 75.56 100 GLU A O 1
ATOM 747 N N . PRO A 1 101 ? 19.529 18.534 -2.792 1.00 75.25 101 PRO A N 1
ATOM 748 C CA . PRO A 1 101 ? 19.665 18.469 -4.240 1.00 75.25 101 PRO A CA 1
ATOM 749 C C . PRO A 1 101 ? 18.403 18.988 -4.933 1.00 75.25 101 PRO A C 1
ATOM 751 O O . PRO A 1 101 ? 17.273 18.691 -4.546 1.00 75.25 101 PRO A O 1
ATOM 754 N N . ARG A 1 102 ?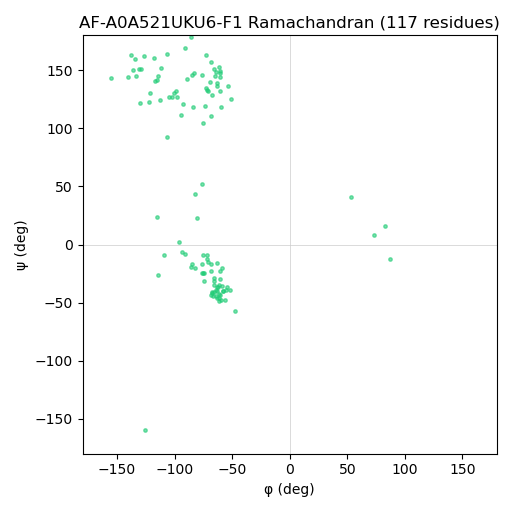 18.587 19.732 -6.023 1.00 82.00 102 ARG A N 1
ATOM 755 C CA . ARG A 1 102 ? 17.491 20.127 -6.915 1.00 82.00 102 ARG A CA 1
ATOM 756 C C . ARG A 1 102 ? 16.901 18.888 -7.592 1.00 82.00 102 ARG A C 1
ATOM 758 O O . ARG A 1 102 ? 17.622 17.936 -7.879 1.00 82.00 102 ARG A O 1
ATOM 765 N N . ALA A 1 103 ? 15.612 18.928 -7.936 1.00 75.94 103 ALA A N 1
ATOM 766 C CA . ALA A 1 103 ? 14.895 17.783 -8.514 1.00 75.94 103 ALA A CA 1
ATOM 767 C C . ALA A 1 103 ? 15.607 17.152 -9.731 1.00 75.94 103 ALA A C 1
ATOM 769 O O . ALA A 1 103 ? 15.686 15.931 -9.841 1.00 75.94 103 ALA A O 1
ATOM 770 N N . TYR A 1 104 ? 16.200 17.970 -10.608 1.00 82.00 104 TYR A N 1
ATOM 771 C CA . TYR A 1 104 ? 16.932 17.482 -11.782 1.00 82.00 104 TYR A CA 1
ATOM 772 C C . TYR A 1 104 ? 18.233 16.735 -11.434 1.00 82.00 104 TYR A C 1
ATOM 774 O O . TYR A 1 104 ? 18.685 15.904 -12.214 1.00 82.00 104 TYR A O 1
ATOM 782 N N . GLN A 1 105 ? 18.824 16.980 -10.260 1.00 82.62 105 GLN A N 1
ATOM 783 C CA . GLN A 1 105 ? 20.036 16.290 -9.798 1.00 82.62 105 GLN A CA 1
ATOM 784 C C . GLN A 1 105 ? 19.740 14.866 -9.313 1.00 82.62 105 GLN A C 1
ATOM 786 O O . GLN A 1 105 ? 20.652 14.051 -9.218 1.00 82.62 105 GLN A O 1
ATOM 791 N N . LEU A 1 106 ? 18.472 14.546 -9.038 1.00 80.00 106 LEU A N 1
ATOM 792 C CA . LEU A 1 106 ? 18.042 13.204 -8.643 1.00 80.00 106 LEU A CA 1
ATOM 793 C C . LEU A 1 106 ? 17.770 12.293 -9.847 1.00 80.00 106 LEU A C 1
ATOM 795 O O . LEU A 1 106 ? 17.729 11.073 -9.694 1.00 80.00 106 LEU A O 1
ATOM 799 N N . VAL A 1 107 ? 17.614 12.860 -11.048 1.00 83.88 107 VAL A N 1
ATOM 800 C CA . VAL A 1 107 ? 17.298 12.103 -12.270 1.00 83.88 107 VAL A CA 1
ATOM 801 C C . VAL A 1 107 ? 18.364 11.048 -12.594 1.00 83.88 107 VAL A C 1
ATOM 803 O O . VAL A 1 107 ? 17.980 9.897 -12.796 1.00 83.88 107 VAL A O 1
ATOM 806 N N . PRO A 1 108 ? 19.680 11.346 -12.574 1.00 82.00 108 PRO A N 1
ATOM 807 C CA . PRO A 1 108 ? 20.703 10.331 -12.835 1.00 82.00 108 PRO A CA 1
ATOM 808 C C . PRO A 1 108 ? 20.678 9.180 -11.822 1.00 82.00 108 PRO A C 1
ATOM 810 O O . PRO A 1 108 ? 20.888 8.029 -12.191 1.00 82.00 108 PRO A O 1
ATOM 813 N N . LEU A 1 109 ? 20.362 9.474 -10.556 1.00 78.31 109 LEU A N 1
ATOM 814 C CA . LEU A 1 109 ? 20.260 8.468 -9.499 1.00 78.31 109 LEU A CA 1
ATOM 815 C C . LEU A 1 109 ? 19.059 7.540 -9.732 1.00 78.31 109 LEU A C 1
ATOM 817 O O . LEU A 1 109 ? 19.178 6.322 -9.634 1.00 78.31 109 LEU A O 1
ATOM 821 N N . LEU A 1 110 ? 17.914 8.114 -10.112 1.00 79.69 110 LEU A N 1
ATOM 822 C CA . LEU A 1 110 ? 16.720 7.363 -10.504 1.00 79.69 110 LEU A CA 1
ATOM 823 C C . LEU A 1 110 ? 16.952 6.513 -11.758 1.00 79.69 110 LEU A C 1
ATOM 825 O O . LEU A 1 110 ? 16.415 5.413 -11.855 1.00 79.69 110 LEU A O 1
ATOM 829 N N . MET A 1 111 ? 17.740 7.008 -12.715 1.00 83.31 111 MET A N 1
ATOM 830 C CA . MET A 1 111 ? 18.131 6.238 -13.897 1.00 83.31 111 MET A CA 1
ATOM 831 C C . MET A 1 111 ? 19.056 5.077 -13.531 1.00 83.31 111 MET A C 1
ATOM 833 O O . MET A 1 111 ? 18.850 3.974 -14.025 1.00 83.31 111 MET A O 1
ATOM 837 N N . ALA A 1 112 ? 20.022 5.295 -12.637 1.00 81.81 112 ALA A N 1
ATOM 838 C CA . ALA A 1 112 ? 20.957 4.263 -12.195 1.00 81.81 112 ALA A CA 1
ATOM 839 C C . ALA A 1 112 ? 20.257 3.096 -11.479 1.00 81.81 112 ALA A C 1
ATOM 841 O O . ALA A 1 112 ? 20.622 1.948 -11.702 1.00 81.81 112 ALA A O 1
ATOM 842 N N . LEU A 1 113 ? 19.207 3.364 -10.691 1.00 76.25 113 LEU A N 1
ATOM 843 C CA . LEU A 1 113 ? 18.399 2.318 -10.040 1.00 76.25 113 LEU A CA 1
ATOM 844 C C . LEU A 1 113 ? 17.668 1.389 -11.025 1.00 76.25 113 LEU A C 1
ATOM 846 O O . LEU A 1 113 ? 17.195 0.334 -10.616 1.00 76.25 113 LEU A O 1
ATOM 850 N N . LYS A 1 114 ? 17.544 1.778 -12.299 1.00 74.31 114 LYS A N 1
ATOM 851 C CA . LYS A 1 114 ? 16.923 0.960 -13.351 1.00 74.31 114 LYS A CA 1
ATOM 852 C C . LYS A 1 114 ? 17.928 0.119 -14.138 1.00 74.31 114 LYS A C 1
ATOM 854 O O . LYS A 1 114 ? 17.506 -0.639 -15.004 1.00 74.31 114 LYS A O 1
ATOM 859 N N . LEU A 1 115 ? 19.227 0.301 -13.906 1.00 82.56 115 LEU A N 1
ATOM 860 C CA . LEU A 1 115 ? 20.267 -0.462 -14.586 1.00 82.56 115 LEU A CA 1
ATOM 861 C C . LEU A 1 115 ? 20.495 -1.790 -13.862 1.00 82.56 115 LEU A C 1
ATOM 863 O O . LEU A 1 115 ? 20.421 -1.854 -12.634 1.00 82.56 115 LEU A O 1
ATOM 867 N N . ASP A 1 116 ? 20.811 -2.834 -14.625 1.00 85.12 116 ASP A N 1
ATOM 868 C CA . ASP A 1 116 ? 21.217 -4.113 -14.052 1.00 85.12 116 ASP A CA 1
ATOM 869 C C . ASP A 1 116 ? 22.486 -3.932 -13.212 1.00 85.12 116 ASP A C 1
ATOM 871 O O . ASP A 1 116 ? 23.462 -3.302 -13.633 1.00 85.12 116 ASP A O 1
ATOM 875 N N . VAL A 1 117 ? 22.470 -4.482 -11.997 1.00 77.44 117 VAL A N 1
ATOM 876 C CA . VAL A 1 117 ? 23.609 -4.402 -11.080 1.00 77.44 117 VAL A CA 1
ATOM 877 C C . VAL A 1 117 ? 24.755 -5.237 -11.643 1.00 77.44 117 VAL A C 1
ATOM 879 O O . VAL A 1 117 ? 24.695 -6.467 -11.642 1.00 77.44 117 VAL A O 1
ATOM 882 N N . VAL A 1 118 ? 25.818 -4.566 -12.085 1.00 73.88 118 VAL A N 1
ATOM 883 C CA . VAL A 1 118 ? 27.076 -5.221 -12.457 1.00 73.88 118 VAL A CA 1
ATOM 884 C C . VAL A 1 118 ? 27.772 -5.663 -11.166 1.00 73.88 118 VAL A C 1
ATOM 886 O O . VAL A 1 118 ? 28.042 -4.829 -10.300 1.00 73.88 118 VAL A O 1
ATOM 889 N N . ARG A 1 119 ? 28.000 -6.970 -11.010 1.00 65.31 119 ARG A N 1
ATOM 890 C CA . ARG A 1 119 ? 28.723 -7.574 -9.880 1.00 65.31 119 ARG A CA 1
ATOM 891 C C . ARG A 1 119 ? 30.103 -8.037 -10.309 1.00 65.31 119 ARG A C 1
ATOM 893 O O . ARG A 1 119 ? 30.199 -8.556 -11.443 1.00 65.31 119 ARG A O 1
#

Secondary structure (DSSP, 8-state):
----SS-TT-EEEETTEEEEE-TT--SSEEEEEETTS-STT-EEEEGGG-SS--EE--PPPP-TT----HHHHHHHHHHHHHHTTTTTHHHHHHTTTT----GGGGHHHHHHTTS----